Protein AF-A0A967WUL9-F1 (afdb_monomer)

Secondary structure (DSSP, 8-state):
-PPPHHHHHHHHHHHTTT-S-EEEEE--GGG-THHHHHHHHHHTSTTS-EEEEE-S--HHHHHHHHHHHHHHHHTT--HHHH-

Structure (mmCIF, N/CA/C/O backbone):
data_AF-A0A967WUL9-F1
#
_entry.id   AF-A0A967WUL9-F1
#
loop_
_atom_site.group_PDB
_atom_site.id
_atom_site.type_symbol
_atom_site.label_atom_id
_atom_site.label_alt_id
_atom_site.label_comp_id
_atom_site.label_asym_id
_atom_site.label_entity_id
_atom_site.label_seq_id
_atom_site.pdbx_PDB_ins_code
_atom_site.Cartn_x
_atom_site.Cartn_y
_atom_site.Cartn_z
_atom_site.occupancy
_atom_site.B_iso_or_equiv
_atom_site.auth_seq_id
_atom_site.auth_comp_id
_atom_site.auth_asym_id
_atom_site.auth_atom_id
_atom_site.pdbx_PDB_model_num
ATOM 1 N N . SER A 1 1 ? 7.657 10.447 -15.041 1.00 83.19 1 SER A N 1
ATOM 2 C CA . SER A 1 1 ? 7.695 11.064 -13.699 1.00 83.19 1 SER A CA 1
ATOM 3 C C . SER A 1 1 ? 7.125 10.075 -12.698 1.00 83.19 1 SER A C 1
ATOM 5 O O . SER A 1 1 ? 6.374 9.197 -13.105 1.00 83.19 1 SER A O 1
ATOM 7 N N . GLN A 1 2 ? 7.509 10.176 -11.426 1.00 92.50 2 GLN A N 1
ATOM 8 C CA . GLN A 1 2 ? 6.894 9.408 -10.336 1.00 92.50 2 GLN A CA 1
ATOM 9 C C . GLN A 1 2 ? 5.848 10.269 -9.607 1.00 92.50 2 GLN A C 1
ATOM 11 O O . GLN A 1 2 ? 5.987 11.496 -9.644 1.00 92.50 2 GLN A O 1
ATOM 16 N N . PRO A 1 3 ? 4.844 9.668 -8.945 1.00 96.94 3 PRO A N 1
ATOM 17 C CA . PRO A 1 3 ? 3.960 10.391 -8.036 1.00 96.94 3 PRO A CA 1
ATOM 18 C C . PRO A 1 3 ? 4.746 11.029 -6.886 1.00 96.94 3 PRO A C 1
ATOM 20 O O . PRO A 1 3 ? 5.763 10.496 -6.431 1.00 96.94 3 PRO A O 1
ATOM 23 N N . SER A 1 4 ? 4.276 12.183 -6.431 1.00 97.75 4 SER A N 1
ATOM 24 C CA . SER A 1 4 ? 4.885 12.966 -5.362 1.00 97.75 4 SER A CA 1
ATOM 25 C C . SER A 1 4 ? 4.341 12.582 -3.980 1.00 97.75 4 SER A C 1
ATOM 27 O O . SER A 1 4 ? 3.347 11.868 -3.856 1.00 97.75 4 SER A O 1
ATOM 29 N N . VAL A 1 5 ? 4.993 13.063 -2.916 1.00 98.19 5 VAL A N 1
ATOM 30 C CA . VAL A 1 5 ? 4.504 12.875 -1.537 1.00 98.19 5 VAL A CA 1
ATOM 31 C C . VAL A 1 5 ? 3.094 13.471 -1.353 1.00 98.19 5 VAL A C 1
ATOM 33 O O . VAL A 1 5 ? 2.239 12.753 -0.833 1.00 98.19 5 VAL A O 1
ATOM 36 N N . PRO A 1 6 ? 2.790 14.707 -1.819 1.00 98.19 6 PRO A N 1
ATOM 37 C CA . PRO A 1 6 ? 1.429 15.247 -1.773 1.00 98.19 6 PRO A CA 1
ATOM 38 C C . PRO A 1 6 ? 0.377 14.384 -2.480 1.00 98.19 6 PRO A C 1
ATOM 40 O O . PRO A 1 6 ? -0.708 14.213 -1.929 1.00 98.19 6 PRO A O 1
ATOM 43 N N . ASP A 1 7 ? 0.701 13.789 -3.636 1.00 98.44 7 ASP A N 1
ATOM 44 C CA . ASP A 1 7 ? -0.242 12.924 -4.368 1.00 98.44 7 ASP A CA 1
ATOM 45 C C . ASP A 1 7 ? -0.655 11.712 -3.515 1.00 98.44 7 ASP A C 1
ATOM 47 O O . ASP A 1 7 ? -1.835 11.366 -3.417 1.00 98.44 7 ASP A O 1
ATOM 51 N N . PHE A 1 8 ? 0.314 11.078 -2.844 1.00 98.50 8 PHE A N 1
ATOM 52 C CA . PHE A 1 8 ? 0.036 9.973 -1.927 1.00 98.50 8 PHE A CA 1
ATOM 53 C C . PHE A 1 8 ? -0.722 10.429 -0.680 1.00 98.50 8 PHE A C 1
ATOM 55 O O . PHE A 1 8 ? -1.668 9.756 -0.275 1.00 98.50 8 PHE A O 1
ATOM 62 N N . MET A 1 9 ? -0.351 11.566 -0.082 1.00 98.31 9 MET A N 1
ATOM 63 C CA . MET A 1 9 ? -1.057 12.105 1.086 1.00 98.31 9 MET A CA 1
ATOM 64 C C . MET A 1 9 ? -2.533 12.365 0.786 1.00 98.31 9 MET A C 1
ATOM 66 O O . MET A 1 9 ? -3.386 12.032 1.611 1.00 98.31 9 MET A O 1
ATOM 70 N N . GLU A 1 10 ? -2.844 12.928 -0.383 1.00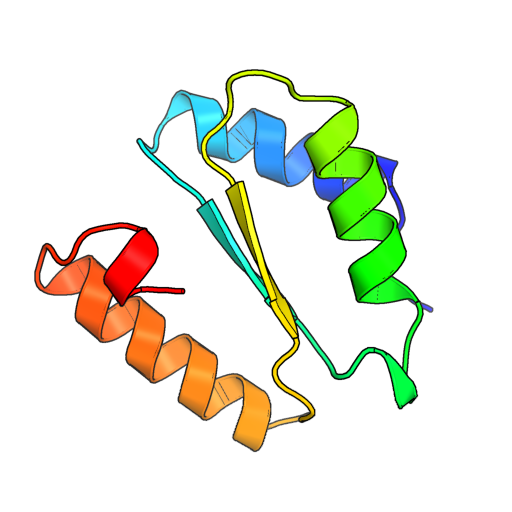 98.25 10 GLU A N 1
ATOM 71 C CA . GLU A 1 10 ? -4.218 13.177 -0.814 1.00 98.25 10 GLU A CA 1
ATOM 72 C C . GLU A 1 10 ? -5.009 11.868 -0.920 1.00 98.25 10 GLU A C 1
ATOM 74 O O . GLU A 1 10 ? -6.085 11.738 -0.328 1.00 98.25 10 GLU A O 1
ATOM 79 N N . VAL A 1 11 ? -4.466 10.872 -1.628 1.00 98.38 11 VAL A N 1
ATOM 80 C CA . VAL A 1 11 ? -5.139 9.582 -1.820 1.00 98.38 11 VAL A CA 1
ATOM 81 C C . VAL A 1 11 ? -5.311 8.844 -0.495 1.00 98.38 11 VAL A C 1
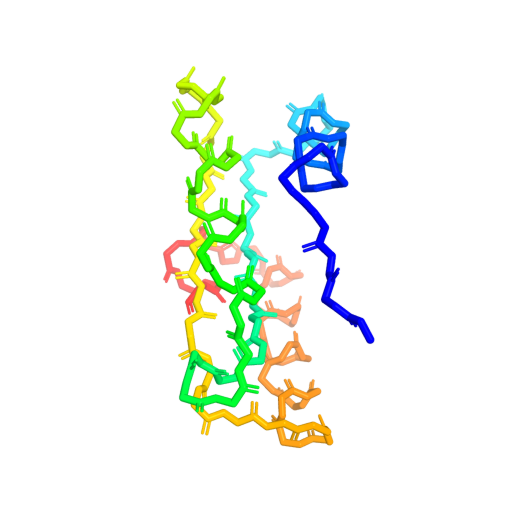ATOM 83 O O . VAL A 1 11 ? -6.416 8.383 -0.211 1.00 98.38 11 VAL A O 1
ATOM 86 N N . PHE A 1 12 ? -4.270 8.768 0.335 1.00 98.50 12 PHE A N 1
ATOM 87 C CA . PHE A 1 12 ? -4.339 8.099 1.633 1.00 98.50 12 PHE A CA 1
ATOM 88 C C . PHE A 1 12 ? -5.340 8.774 2.568 1.00 98.50 12 PHE A C 1
ATOM 90 O O . PHE A 1 12 ? -6.198 8.096 3.122 1.00 98.50 12 PHE A O 1
ATOM 97 N N . SER A 1 13 ? -5.310 10.105 2.676 1.00 97.81 13 SER A N 1
ATOM 98 C CA . SER A 1 13 ? -6.253 10.851 3.522 1.00 97.81 13 SER A CA 1
ATOM 99 C C . SER A 1 13 ? -7.696 10.726 3.039 1.00 97.81 13 SER A C 1
AT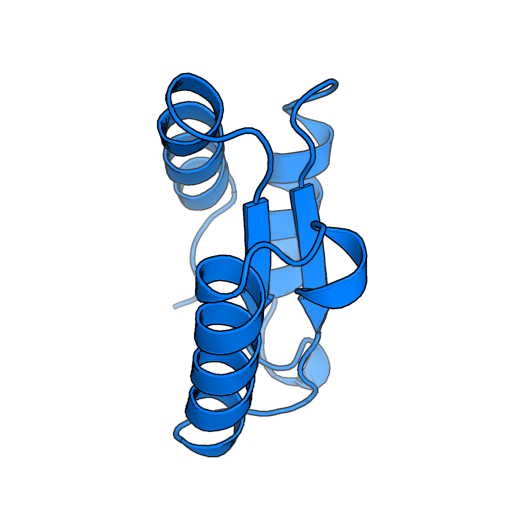OM 101 O O . SER A 1 13 ? -8.625 10.750 3.843 1.00 97.81 13 SER A O 1
ATOM 103 N N . ARG A 1 14 ? -7.906 10.628 1.721 1.00 98.25 14 ARG A N 1
ATOM 104 C CA . ARG A 1 14 ? -9.233 10.419 1.142 1.00 98.25 14 ARG A CA 1
ATOM 105 C C . ARG A 1 14 ? -9.755 9.019 1.449 1.00 98.25 14 ARG A C 1
ATOM 107 O O . ARG A 1 14 ? -10.874 8.909 1.925 1.00 98.25 14 ARG A O 1
ATOM 114 N N . LEU A 1 15 ? -8.954 7.980 1.207 1.00 98.12 15 LEU A N 1
ATOM 115 C CA . LEU A 1 15 ? -9.357 6.590 1.443 1.00 98.12 15 LEU A CA 1
ATOM 116 C C . LEU A 1 15 ? -9.547 6.288 2.937 1.00 98.12 15 LEU A C 1
ATOM 118 O O . LEU A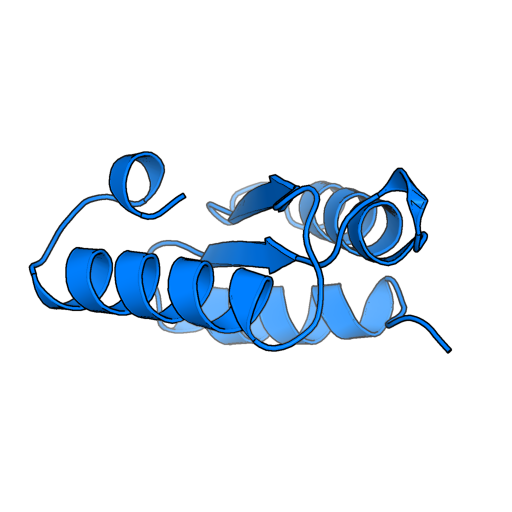 1 15 ? -10.485 5.588 3.295 1.00 98.12 15 LEU A O 1
ATOM 122 N N . ALA A 1 16 ? -8.735 6.880 3.814 1.00 97.50 16 ALA A N 1
ATOM 123 C CA . ALA A 1 16 ? -8.836 6.698 5.264 1.00 97.50 16 ALA A CA 1
ATOM 124 C C . ALA A 1 16 ? -10.183 7.134 5.872 1.00 97.50 16 ALA A C 1
ATOM 126 O O . ALA A 1 16 ? -10.464 6.817 7.023 1.00 97.50 16 ALA A O 1
ATOM 127 N N . LYS A 1 17 ? -11.003 7.896 5.136 1.00 97.56 17 LYS A N 1
ATOM 128 C CA . LYS A 1 17 ? -12.344 8.304 5.583 1.00 97.56 17 LYS A CA 1
ATOM 129 C C . LYS A 1 17 ? -13.376 7.190 5.449 1.00 97.56 17 LYS A C 1
ATOM 131 O O . LYS A 1 17 ? -14.324 7.165 6.226 1.00 97.56 17 LYS A O 1
ATOM 136 N N . ASP A 1 18 ? -13.184 6.313 4.468 1.00 97.50 18 ASP A N 1
ATOM 137 C CA . ASP A 1 18 ? -14.200 5.357 4.023 1.00 97.50 18 ASP A CA 1
ATOM 138 C C . ASP A 1 18 ? -13.760 3.894 4.204 1.00 97.50 18 ASP A C 1
ATOM 140 O O . ASP A 1 18 ? -14.588 2.993 4.086 1.00 97.50 18 ASP A O 1
ATOM 144 N N . TYR A 1 19 ? -12.472 3.646 4.474 1.00 97.06 19 TYR A N 1
ATOM 145 C CA . TYR A 1 19 ? -11.890 2.305 4.545 1.00 97.06 19 TYR A CA 1
ATOM 146 C C . TYR A 1 19 ? -11.037 2.107 5.799 1.00 97.06 19 TYR A C 1
ATOM 148 O O . TYR A 1 19 ? -10.308 3.003 6.222 1.00 97.06 19 TYR A O 1
ATOM 156 N N . ASP A 1 20 ? -11.064 0.882 6.328 1.00 95.38 20 ASP A N 1
ATOM 157 C CA . ASP A 1 20 ? -10.334 0.487 7.541 1.00 95.38 20 ASP A CA 1
ATOM 158 C C . ASP A 1 20 ? -8.818 0.325 7.326 1.00 95.38 20 ASP A C 1
ATOM 160 O O . ASP A 1 20 ? -8.052 0.249 8.286 1.00 95.38 20 ASP A O 1
ATOM 164 N N . GLY A 1 21 ? -8.361 0.259 6.072 1.00 97.12 21 GLY A N 1
ATOM 165 C CA . GLY A 1 21 ? -6.950 0.093 5.741 1.00 97.12 21 GLY A CA 1
ATOM 166 C C . GLY A 1 21 ? -6.641 0.262 4.257 1.00 97.12 21 GLY A C 1
ATOM 167 O O . GLY A 1 21 ? -7.527 0.211 3.403 1.00 97.12 21 GLY A O 1
ATOM 168 N N . ILE A 1 22 ? -5.362 0.484 3.949 1.00 98.56 22 ILE A N 1
ATOM 169 C CA . ILE A 1 22 ? -4.870 0.784 2.601 1.00 98.56 22 ILE A CA 1
ATOM 170 C C . ILE A 1 22 ? -3.649 -0.087 2.298 1.00 98.56 22 ILE A C 1
ATOM 172 O O . ILE A 1 22 ? -2.608 0.064 2.933 1.00 98.56 22 ILE A O 1
ATOM 176 N N . ALA A 1 23 ? -3.742 -0.945 1.282 1.00 98.44 23 ALA A N 1
ATOM 177 C CA . ALA A 1 23 ? -2.590 -1.643 0.711 1.00 98.44 23 ALA A CA 1
ATOM 178 C C . ALA A 1 23 ? -2.083 -0.884 -0.529 1.00 98.44 23 ALA A C 1
ATOM 180 O O . ALA A 1 23 ? -2.713 -0.885 -1.589 1.00 98.44 23 ALA A O 1
ATOM 181 N N . ALA A 1 24 ? -0.942 -0.210 -0.399 1.00 98.25 24 ALA A N 1
ATOM 182 C CA . ALA A 1 24 ? -0.267 0.500 -1.477 1.00 98.25 24 ALA A CA 1
ATOM 183 C C . ALA A 1 24 ? 0.751 -0.426 -2.164 1.00 98.25 24 ALA A C 1
ATOM 185 O O . ALA A 1 24 ? 1.914 -0.506 -1.769 1.00 98.25 24 ALA A O 1
ATOM 186 N N . ILE A 1 25 ? 0.295 -1.124 -3.206 1.00 98.25 25 ILE A N 1
ATOM 187 C CA . ILE A 1 25 ? 1.081 -2.093 -3.983 1.00 98.25 25 ILE A CA 1
ATOM 188 C C . ILE A 1 25 ? 1.734 -1.379 -5.166 1.00 98.25 25 ILE A C 1
ATOM 190 O O . ILE A 1 25 ? 1.048 -0.955 -6.099 1.00 98.25 25 ILE A O 1
ATOM 194 N N . LEU A 1 26 ? 3.054 -1.205 -5.115 1.00 98.06 26 LEU A N 1
ATOM 195 C CA . LEU A 1 26 ? 3.763 -0.263 -5.979 1.00 98.06 26 LEU A CA 1
ATOM 196 C C . LEU A 1 26 ? 4.861 -0.928 -6.814 1.00 98.06 26 LEU A C 1
ATOM 198 O O . LEU A 1 26 ? 5.335 -2.031 -6.538 1.00 98.06 26 LEU A O 1
ATOM 202 N N . VAL A 1 27 ? 5.239 -0.219 -7.877 1.00 97.25 27 VAL A N 1
ATOM 203 C CA . VAL A 1 27 ? 6.347 -0.562 -8.775 1.00 97.25 27 VAL A CA 1
ATOM 204 C C . VAL A 1 27 ? 7.655 -0.757 -8.000 1.00 97.25 27 VAL A C 1
ATOM 206 O O . VAL A 1 27 ? 7.846 -0.116 -6.967 1.00 97.25 27 VAL A O 1
ATOM 209 N N . SER A 1 28 ? 8.545 -1.606 -8.525 1.00 96.12 28 SER A N 1
ATOM 210 C CA . SER A 1 28 ? 9.852 -1.890 -7.918 1.00 96.12 28 SER A CA 1
ATOM 211 C C . SER A 1 28 ? 10.612 -0.634 -7.480 1.00 96.12 28 SER A C 1
ATOM 213 O O . SER A 1 28 ? 10.768 0.301 -8.275 1.00 96.12 28 SER A O 1
ATOM 215 N N . ASP A 1 29 ? 11.138 -0.652 -6.251 1.00 95.06 29 ASP A N 1
ATOM 216 C CA . ASP A 1 29 ? 11.957 0.451 -5.721 1.00 95.06 29 ASP A CA 1
ATOM 217 C C . ASP A 1 29 ? 13.268 0.644 -6.508 1.00 95.06 29 ASP A C 1
ATOM 219 O O . ASP A 1 29 ? 13.686 1.781 -6.733 1.00 95.06 29 ASP A O 1
ATOM 223 N N . GLU A 1 30 ? 13.825 -0.441 -7.062 1.00 94.56 30 GLU A N 1
ATOM 224 C CA . GLU A 1 30 ? 15.052 -0.411 -7.871 1.00 94.56 30 GLU A CA 1
ATOM 225 C C . GLU A 1 30 ? 14.885 0.403 -9.165 1.00 94.56 30 GLU A C 1
ATOM 227 O O . GLU A 1 30 ? 15.861 0.848 -9.770 1.00 94.56 30 GLU A O 1
ATOM 232 N N . LEU A 1 31 ? 13.638 0.604 -9.604 1.00 92.81 31 LEU A N 1
ATOM 233 C CA . LEU A 1 31 ? 13.297 1.271 -10.859 1.00 92.81 31 LEU A CA 1
ATOM 234 C C . LEU A 1 31 ? 12.692 2.664 -10.654 1.00 92.81 31 LEU A C 1
ATOM 236 O O . LEU A 1 31 ? 12.604 3.441 -11.608 1.00 92.81 31 LEU A O 1
ATOM 240 N N . SER A 1 32 ? 12.220 2.989 -9.447 1.00 94.31 32 SER A N 1
ATOM 241 C CA . SER A 1 32 ? 11.482 4.226 -9.196 1.00 94.31 32 SER A CA 1
ATOM 242 C C . SER A 1 32 ? 11.477 4.633 -7.726 1.00 94.31 32 SER A C 1
ATOM 244 O O . SER A 1 32 ? 11.169 3.840 -6.843 1.00 94.31 32 SER A O 1
ATOM 246 N N . GLY A 1 33 ? 11.623 5.935 -7.463 1.00 95.06 33 GLY A N 1
ATOM 247 C CA . GLY A 1 33 ? 11.442 6.502 -6.125 1.00 95.06 33 GLY A CA 1
ATOM 248 C C . GLY A 1 33 ? 9.983 6.573 -5.651 1.00 95.06 33 GLY A C 1
ATOM 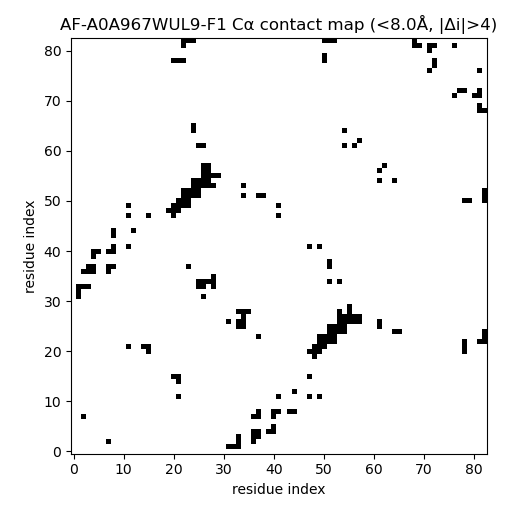249 O O . GLY A 1 33 ? 9.731 7.156 -4.596 1.00 95.06 33 GLY A O 1
ATOM 250 N N . THR A 1 34 ? 9.020 6.024 -6.404 1.00 97.31 34 THR A N 1
ATOM 251 C CA . THR A 1 34 ? 7.581 6.020 -6.063 1.00 97.31 34 THR A CA 1
ATOM 252 C C . THR A 1 34 ? 7.335 5.472 -4.654 1.00 97.31 34 THR A C 1
ATOM 254 O O . THR A 1 34 ? 6.553 6.038 -3.891 1.00 97.31 34 THR A O 1
ATOM 257 N N . LEU A 1 35 ? 8.052 4.409 -4.279 1.00 97.19 35 LEU A N 1
ATOM 258 C CA . LEU A 1 35 ? 7.926 3.772 -2.969 1.00 97.19 35 LEU A CA 1
ATOM 259 C C . LEU A 1 35 ? 8.383 4.686 -1.825 1.00 97.19 35 LEU A C 1
ATOM 261 O O . LEU A 1 35 ? 7.758 4.724 -0.766 1.00 97.19 35 LEU A O 1
ATOM 265 N N . ASN A 1 36 ? 9.441 5.469 -2.055 1.00 97.12 36 ASN A N 1
ATOM 266 C CA . ASN A 1 36 ? 9.928 6.443 -1.085 1.00 97.12 36 ASN A CA 1
ATOM 267 C C . ASN A 1 36 ? 8.901 7.561 -0.856 1.00 97.12 36 ASN A C 1
ATOM 269 O O . ASN A 1 36 ? 8.603 7.901 0.286 1.00 97.12 36 ASN A O 1
ATOM 273 N N . SER A 1 37 ? 8.296 8.080 -1.931 1.00 98.25 37 SER A N 1
ATOM 274 C CA . SER A 1 37 ? 7.239 9.090 -1.819 1.00 98.25 37 SER A CA 1
ATOM 275 C C . SER A 1 37 ? 6.025 8.577 -1.033 1.00 98.25 37 SER A C 1
ATOM 277 O O . SER A 1 37 ? 5.502 9.296 -0.183 1.00 98.25 37 SER A O 1
ATOM 279 N N . ALA A 1 38 ? 5.624 7.319 -1.246 1.00 98.31 38 ALA A N 1
ATOM 280 C CA . ALA A 1 38 ? 4.553 6.687 -0.478 1.00 98.31 38 ALA A CA 1
ATOM 281 C C . ALA A 1 38 ? 4.910 6.518 1.010 1.00 98.31 38 ALA A C 1
ATOM 283 O O . ALA A 1 38 ? 4.079 6.799 1.873 1.00 98.31 38 ALA A O 1
ATOM 284 N N . ARG A 1 39 ? 6.147 6.098 1.329 1.00 97.81 39 ARG A N 1
ATOM 285 C CA . ARG A 1 39 ? 6.619 5.937 2.720 1.00 97.81 39 ARG A CA 1
ATOM 286 C C . ARG A 1 39 ? 6.594 7.261 3.483 1.00 97.81 39 ARG A C 1
ATOM 288 O O . ARG A 1 39 ? 6.022 7.316 4.566 1.00 97.81 39 ARG A O 1
ATOM 295 N N . MET A 1 40 ? 7.102 8.334 2.879 1.00 98.00 40 MET A N 1
ATOM 296 C CA . MET A 1 40 ? 7.068 9.675 3.477 1.00 98.00 40 MET A CA 1
ATOM 297 C C . MET A 1 40 ? 5.631 10.178 3.709 1.00 98.00 40 MET A C 1
ATOM 299 O O . MET A 1 40 ? 5.338 10.812 4.724 1.00 98.00 40 MET A O 1
ATOM 303 N N . ALA A 1 41 ? 4.708 9.877 2.788 1.00 98.25 41 ALA A N 1
ATOM 304 C CA . ALA A 1 41 ? 3.295 10.208 2.964 1.00 98.25 41 ALA A CA 1
ATOM 305 C C . ALA A 1 41 ? 2.656 9.417 4.120 1.00 98.25 41 ALA A C 1
ATOM 307 O O . ALA A 1 41 ? 1.925 10.001 4.918 1.00 98.25 41 ALA A O 1
ATOM 308 N N . LYS A 1 42 ? 2.966 8.116 4.250 1.00 98.19 42 LYS A N 1
ATOM 309 C CA . LYS A 1 42 ? 2.531 7.276 5.383 1.00 98.19 42 LYS A CA 1
ATOM 310 C C . LYS A 1 42 ? 3.027 7.834 6.721 1.00 98.19 42 LYS A C 1
ATOM 312 O O . LYS A 1 42 ? 2.244 7.921 7.660 1.00 98.19 42 LYS A O 1
ATOM 317 N N . GLU A 1 43 ? 4.289 8.252 6.807 1.00 97.62 43 GLU A N 1
ATOM 318 C CA . GLU A 1 43 ? 4.859 8.867 8.021 1.00 97.62 43 GLU A CA 1
ATOM 319 C C . GLU A 1 43 ? 4.129 10.154 8.435 1.00 97.62 43 GLU A C 1
ATOM 321 O O . GLU A 1 43 ? 4.027 10.459 9.622 1.00 97.62 43 GLU A O 1
ATOM 326 N N . SER A 1 44 ? 3.569 10.880 7.464 1.00 96.31 44 SER A N 1
ATOM 327 C CA . SER A 1 44 ? 2.799 12.110 7.692 1.00 96.31 44 SER A CA 1
ATOM 328 C C . SER A 1 44 ? 1.351 11.862 8.139 1.00 96.31 44 SER A C 1
ATOM 330 O O . SER A 1 44 ? 0.650 12.814 8.481 1.00 96.31 44 SER A O 1
ATOM 332 N N . LEU A 1 45 ? 0.888 10.607 8.141 1.00 96.00 45 LEU A N 1
ATOM 333 C CA . LEU A 1 45 ? -0.479 10.206 8.490 1.00 96.00 45 LEU A CA 1
ATOM 334 C C . LEU A 1 45 ? -0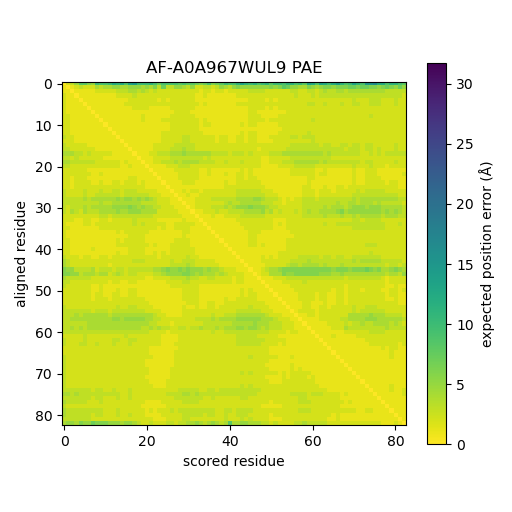.483 9.166 9.627 1.00 96.00 45 LEU A C 1
ATOM 336 O O . LEU A 1 45 ? -0.972 8.044 9.447 1.00 96.00 45 LEU A O 1
ATOM 340 N N . PRO A 1 46 ? 0.056 9.512 10.814 1.00 90.12 46 PRO A N 1
ATOM 341 C CA . PRO A 1 46 ? 0.079 8.596 11.945 1.00 90.12 46 PRO A CA 1
ATOM 342 C C . PRO A 1 46 ? -1.355 8.228 12.351 1.00 90.12 46 PRO A C 1
ATOM 344 O O . PRO A 1 46 ? -2.170 9.097 12.649 1.00 90.12 46 PRO A O 1
ATOM 347 N N . GLY A 1 47 ? -1.661 6.930 12.354 1.00 91.94 47 GLY A N 1
ATOM 348 C CA . GLY A 1 47 ? -2.981 6.395 12.706 1.00 91.94 47 GLY A CA 1
ATOM 349 C C . GLY A 1 47 ? -3.811 5.890 11.525 1.00 91.94 47 GLY A C 1
ATOM 350 O O . GLY A 1 47 ? -4.804 5.210 11.759 1.00 91.94 47 GLY A O 1
ATOM 351 N N . VAL A 1 48 ? -3.397 6.144 10.278 1.00 96.88 48 VAL A N 1
ATOM 352 C CA . VAL A 1 48 ? -4.003 5.488 9.110 1.00 96.88 48 VAL A CA 1
ATOM 353 C C . VAL A 1 48 ? -3.322 4.128 8.888 1.00 96.88 48 VAL A C 1
ATOM 355 O O . VAL A 1 48 ? -2.098 4.096 8.717 1.00 96.88 48 VAL A O 1
ATOM 358 N N . PRO A 1 49 ? -4.059 3.000 8.869 1.00 97.44 49 PRO A N 1
ATOM 359 C CA . PRO A 1 49 ? -3.481 1.687 8.586 1.00 97.44 49 PRO A CA 1
ATOM 360 C C . PRO A 1 49 ? -3.083 1.580 7.108 1.00 97.44 49 PRO A C 1
ATOM 362 O O . PRO A 1 49 ? -3.913 1.317 6.240 1.00 97.44 49 PRO A O 1
ATOM 365 N N . ILE A 1 50 ? -1.809 1.833 6.808 1.00 98.44 50 ILE A N 1
ATOM 366 C CA . ILE A 1 50 ? -1.261 1.814 5.444 1.00 98.44 50 ILE A CA 1
ATOM 367 C C . ILE A 1 50 ? -0.143 0.781 5.379 1.00 98.44 50 ILE A C 1
ATOM 369 O O . ILE A 1 50 ? 0.870 0.943 6.058 1.00 98.44 50 ILE A O 1
ATOM 373 N N . GLU A 1 51 ? -0.263 -0.219 4.514 1.00 98.19 51 GLU A N 1
ATOM 374 C CA . GLU A 1 51 ? 0.827 -1.134 4.170 1.00 98.19 51 GLU A CA 1
ATOM 375 C C . GLU A 1 51 ? 1.390 -0.789 2.793 1.00 98.19 51 GLU A C 1
ATOM 377 O O . GLU A 1 51 ? 0.642 -0.573 1.842 1.00 98.19 51 GLU A O 1
ATOM 382 N N . ILE A 1 52 ? 2.716 -0.687 2.688 1.00 98.12 52 ILE A N 1
ATOM 383 C CA . ILE A 1 52 ? 3.402 -0.346 1.435 1.00 98.12 52 ILE A CA 1
ATOM 384 C C . ILE A 1 52 ? 4.175 -1.569 0.973 1.00 98.12 52 ILE A C 1
ATOM 386 O O . ILE A 1 52 ? 5.099 -2.013 1.654 1.00 98.12 52 ILE A O 1
ATOM 390 N N . VAL A 1 53 ? 3.830 -2.056 -0.215 1.00 98.12 53 VAL A N 1
ATOM 391 C CA . VAL A 1 53 ? 4.381 -3.283 -0.785 1.00 98.12 53 VAL A CA 1
ATOM 392 C C . VAL A 1 53 ? 5.259 -2.933 -1.978 1.00 98.12 53 VAL A C 1
ATOM 394 O O . VAL A 1 53 ? 4.791 -2.373 -2.973 1.00 98.12 53 VAL A O 1
ATOM 397 N N . ASP A 1 54 ? 6.541 -3.284 -1.880 1.00 97.81 54 ASP A N 1
ATOM 398 C CA . ASP A 1 54 ? 7.445 -3.331 -3.027 1.00 97.81 54 ASP A CA 1
ATOM 399 C C . ASP A 1 54 ? 7.219 -4.631 -3.792 1.00 97.81 54 ASP A C 1
ATOM 401 O O . ASP A 1 54 ? 7.565 -5.716 -3.325 1.00 97.81 54 ASP A O 1
ATOM 405 N N . THR A 1 55 ? 6.641 -4.524 -4.987 1.00 97.31 55 THR A N 1
ATOM 406 C CA . THR A 1 55 ? 6.369 -5.707 -5.809 1.00 97.31 55 THR A CA 1
ATOM 407 C C . THR A 1 55 ? 7.597 -6.287 -6.491 1.00 97.31 55 THR A C 1
ATOM 409 O O . THR A 1 55 ? 7.497 -7.378 -7.055 1.00 97.31 55 THR A O 1
ATOM 412 N 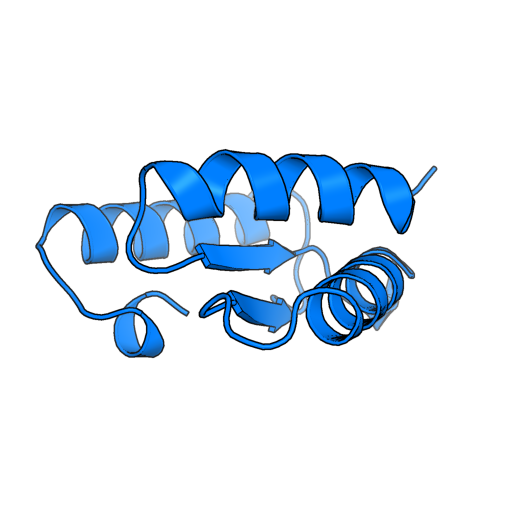N . ARG A 1 56 ? 8.728 -5.561 -6.513 1.00 97.12 56 ARG A N 1
ATOM 413 C CA . ARG A 1 56 ? 9.917 -5.911 -7.313 1.00 97.12 56 ARG A CA 1
ATOM 414 C C . ARG A 1 56 ? 9.581 -6.214 -8.778 1.00 97.12 56 ARG A C 1
ATOM 416 O O . ARG A 1 56 ? 10.186 -7.066 -9.421 1.00 97.12 56 ARG A O 1
ATOM 423 N N . SER A 1 57 ? 8.551 -5.539 -9.282 1.00 96.31 57 SER A N 1
ATOM 424 C CA . SER A 1 57 ? 7.901 -5.839 -10.549 1.00 96.31 57 SER A CA 1
ATOM 425 C C . SER A 1 57 ? 7.336 -4.568 -11.193 1.00 96.31 57 SER A C 1
ATOM 427 O O . SER A 1 57 ? 7.242 -3.511 -10.561 1.00 96.31 57 SER A O 1
ATOM 429 N N . VAL A 1 58 ? 6.977 -4.662 -12.478 1.00 95.69 58 VAL A N 1
ATOM 430 C CA . VAL A 1 58 ? 6.401 -3.579 -13.290 1.00 95.69 58 VAL A CA 1
ATOM 431 C C . VAL A 1 58 ? 5.332 -4.111 -14.252 1.00 95.69 58 VAL A C 1
ATOM 433 O O . VAL A 1 58 ? 5.190 -5.319 -14.449 1.00 95.69 58 VAL A O 1
ATOM 436 N N . SER A 1 59 ? 4.603 -3.202 -14.911 1.00 94.75 59 SER A N 1
ATOM 437 C CA . SER A 1 59 ? 3.636 -3.532 -15.971 1.00 94.75 59 SER A CA 1
ATOM 438 C C . SER A 1 59 ? 2.602 -4.582 -15.514 1.00 94.75 59 SER A C 1
ATOM 440 O O . SER A 1 59 ? 2.089 -4.512 -14.397 1.00 94.75 59 SER A O 1
ATOM 442 N N . MET A 1 60 ? 2.269 -5.561 -16.354 1.00 96.75 60 MET A N 1
ATOM 443 C CA . MET A 1 60 ? 1.231 -6.550 -16.055 1.00 96.75 60 MET A CA 1
ATOM 444 C C . MET A 1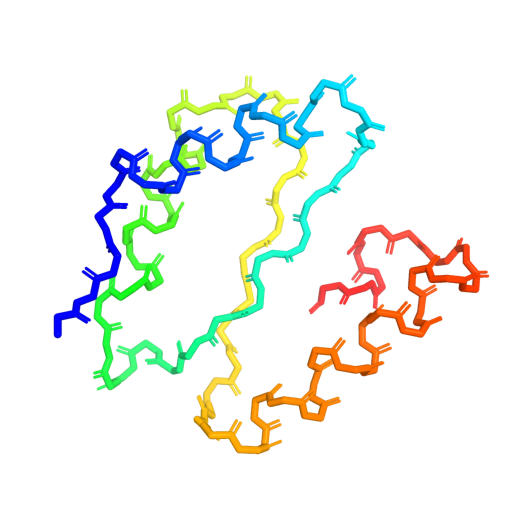 60 ? 1.579 -7.506 -14.916 1.00 96.75 60 MET A C 1
ATOM 446 O O . MET A 1 60 ? 0.667 -8.007 -14.264 1.00 96.75 60 MET A O 1
ATOM 450 N N . GLN A 1 61 ? 2.860 -7.742 -14.627 1.00 97.12 61 GLN A N 1
ATOM 451 C CA . GLN A 1 61 ? 3.232 -8.581 -13.489 1.00 97.12 61 GLN A CA 1
ATOM 452 C C . GLN A 1 61 ? 2.850 -7.899 -12.165 1.00 97.12 61 GLN A C 1
ATOM 454 O O . GLN A 1 61 ? 2.255 -8.542 -11.305 1.00 97.12 61 GLN A O 1
ATOM 459 N N . LEU A 1 62 ? 3.091 -6.589 -12.037 1.00 97.69 62 LEU A N 1
ATOM 460 C CA . LEU A 1 62 ? 2.529 -5.769 -10.955 1.00 97.69 62 LEU A CA 1
ATOM 461 C C . LEU A 1 62 ? 0.989 -5.825 -10.965 1.00 97.69 62 LEU A C 1
ATOM 463 O O . LEU A 1 62 ? 0.370 -6.041 -9.926 1.00 97.69 62 LEU A O 1
ATOM 467 N N . GLY A 1 63 ? 0.365 -5.715 -12.141 1.00 98.06 63 GLY A N 1
ATOM 468 C CA . GLY A 1 63 ? -1.092 -5.818 -12.284 1.00 98.06 63 GLY A CA 1
ATOM 469 C C . GLY A 1 63 ? -1.683 -7.121 -11.726 1.00 98.06 63 GLY A C 1
ATOM 470 O O . GLY A 1 63 ? -2.701 -7.087 -11.038 1.00 98.06 63 GLY A O 1
ATOM 471 N N . PHE A 1 64 ? -1.039 -8.270 -11.953 1.00 98.38 64 PHE A N 1
ATOM 472 C CA . PHE A 1 64 ? -1.499 -9.549 -11.400 1.00 98.38 64 PHE A CA 1
ATOM 473 C C . PHE A 1 64 ? -1.428 -9.606 -9.872 1.00 98.38 64 PHE A C 1
ATOM 475 O O . PHE A 1 64 ? -2.328 -10.184 -9.259 1.00 98.38 64 PHE A O 1
ATOM 482 N N . ILE A 1 65 ? -0.415 -8.980 -9.267 1.00 98.38 65 ILE A N 1
ATOM 483 C CA . ILE A 1 65 ? -0.290 -8.864 -7.808 1.00 98.38 65 ILE A CA 1
ATOM 484 C C . ILE A 1 65 ? -1.454 -8.031 -7.258 1.00 98.38 65 ILE A C 1
ATOM 486 O O . ILE A 1 65 ? -2.171 -8.489 -6.371 1.00 98.38 65 ILE A O 1
ATOM 490 N N . VAL A 1 66 ? -1.728 -6.868 -7.860 1.00 98.31 66 VAL A N 1
ATOM 491 C CA . VAL A 1 66 ? -2.861 -6.007 -7.470 1.00 98.31 66 VAL A CA 1
ATOM 492 C C . VAL A 1 66 ? -4.198 -6.744 -7.599 1.00 98.31 66 VAL A C 1
ATOM 494 O O . VAL A 1 66 ? -5.039 -6.660 -6.708 1.00 98.31 66 VAL A O 1
ATOM 497 N N . LEU A 1 67 ? -4.403 -7.516 -8.673 1.00 98.62 67 LEU A N 1
ATOM 498 C CA . LEU A 1 67 ? -5.623 -8.311 -8.851 1.00 98.62 67 LEU A CA 1
ATOM 499 C C . LEU A 1 67 ? -5.772 -9.418 -7.797 1.00 98.62 67 LEU A C 1
ATOM 501 O O . LEU A 1 67 ? -6.896 -9.744 -7.416 1.00 98.62 67 LEU A O 1
ATOM 505 N N . 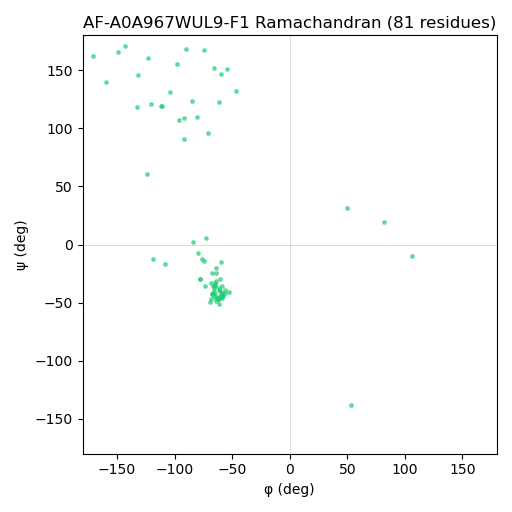ALA A 1 68 ? -4.671 -10.025 -7.348 1.00 98.50 68 ALA A N 1
ATOM 506 C CA . ALA A 1 68 ? -4.700 -11.020 -6.280 1.00 98.50 68 ALA A CA 1
ATOM 507 C C . ALA A 1 68 ? -5.069 -10.379 -4.934 1.00 98.50 68 ALA A C 1
ATOM 509 O O . ALA A 1 68 ? -5.995 -10.857 -4.280 1.00 98.50 68 ALA A O 1
ATOM 510 N N . ALA A 1 69 ? -4.436 -9.256 -4.591 1.00 98.44 69 ALA A N 1
ATOM 511 C CA . ALA A 1 69 ? -4.746 -8.480 -3.393 1.00 98.44 69 ALA A CA 1
ATOM 512 C C . ALA A 1 69 ? -6.205 -7.993 -3.378 1.00 98.44 69 ALA A C 1
ATOM 514 O O . ALA A 1 69 ? -6.914 -8.169 -2.390 1.00 98.44 69 ALA A O 1
ATOM 515 N N . ALA A 1 70 ? -6.704 -7.476 -4.506 1.00 98.38 70 ALA A N 1
ATOM 516 C CA . ALA A 1 70 ? -8.095 -7.042 -4.634 1.00 98.38 70 ALA A CA 1
ATOM 517 C C . ALA A 1 70 ? -9.092 -8.195 -4.425 1.00 98.38 70 ALA A C 1
ATOM 519 O O . ALA A 1 70 ? -10.125 -8.008 -3.785 1.00 98.38 70 ALA A O 1
ATOM 520 N N . ARG A 1 71 ? -8.783 -9.401 -4.927 1.00 98.75 71 ARG A N 1
ATOM 521 C CA . ARG A 1 71 ? -9.603 -10.596 -4.672 1.00 98.75 71 ARG A CA 1
ATOM 522 C C . ARG A 1 71 ? -9.578 -11.011 -3.202 1.00 98.75 71 ARG A C 1
ATOM 524 O O . ARG A 1 71 ? -10.626 -11.384 -2.687 1.00 98.75 71 ARG A O 1
ATOM 531 N N . ALA A 1 72 ? -8.424 -10.939 -2.538 1.00 98.50 72 ALA A N 1
ATOM 532 C CA . ALA A 1 72 ? -8.314 -11.232 -1.110 1.00 98.50 72 ALA A CA 1
ATOM 533 C C . ALA A 1 72 ? -9.139 -10.238 -0.272 1.00 98.50 72 ALA A C 1
ATOM 535 O O . ALA A 1 72 ? -9.941 -10.660 0.559 1.00 98.50 72 ALA A O 1
ATOM 536 N N . ALA A 1 73 ? -9.037 -8.939 -0.568 1.00 98.19 73 ALA A N 1
ATOM 537 C CA . ALA A 1 73 ? -9.832 -7.902 0.089 1.00 98.19 73 ALA A CA 1
ATOM 538 C C . ALA A 1 73 ? -11.341 -8.118 -0.126 1.00 98.19 73 ALA A C 1
ATOM 540 O O . ALA A 1 73 ? -12.119 -8.083 0.823 1.00 98.19 73 ALA A O 1
ATOM 541 N N . ALA A 1 74 ? -11.761 -8.431 -1.359 1.00 98.12 74 ALA A N 1
ATOM 542 C CA . ALA A 1 74 ? -13.159 -8.735 -1.674 1.00 98.12 74 ALA A CA 1
ATOM 543 C C . ALA A 1 74 ? -13.681 -10.008 -0.978 1.00 98.12 74 ALA A C 1
ATOM 545 O O . ALA A 1 74 ? -14.884 -10.136 -0.759 1.00 98.12 74 ALA A O 1
ATOM 546 N N . ALA A 1 75 ? -12.791 -10.938 -0.621 1.00 98.38 75 ALA A N 1
ATOM 547 C CA . ALA A 1 75 ? -13.113 -12.129 0.160 1.00 98.38 75 ALA A CA 1
ATOM 548 C C . ALA A 1 75 ? -13.136 -11.877 1.683 1.00 98.38 75 ALA A C 1
ATOM 550 O O . ALA A 1 75 ? -13.369 -12.815 2.444 1.00 98.38 75 ALA A O 1
ATOM 551 N N . GLY A 1 76 ? -12.909 -10.637 2.133 1.00 97.62 76 GLY A N 1
ATOM 552 C CA . GLY A 1 76 ? -12.913 -10.262 3.549 1.00 97.62 76 GLY A CA 1
ATOM 553 C C . GLY A 1 76 ? -11.608 -10.568 4.287 1.00 97.62 76 GLY A C 1
ATOM 554 O O . GLY A 1 76 ? -11.620 -10.656 5.513 1.00 97.62 76 GLY A O 1
ATOM 555 N N . ALA A 1 77 ? -10.500 -10.761 3.564 1.00 98.31 77 ALA A N 1
ATOM 556 C CA . ALA A 1 77 ? -9.187 -10.903 4.184 1.00 98.31 77 ALA A CA 1
ATOM 557 C C . ALA A 1 77 ? -8.752 -9.598 4.874 1.00 98.31 77 ALA A C 1
ATOM 559 O O . ALA A 1 77 ? -9.142 -8.503 4.465 1.00 98.31 77 ALA A O 1
ATOM 560 N N . ASP A 1 78 ? -7.925 -9.724 5.911 1.00 98.00 78 ASP A N 1
ATOM 561 C CA . ASP A 1 78 ? -7.369 -8.575 6.621 1.00 98.00 78 ASP A CA 1
ATOM 562 C C . ASP A 1 78 ? -6.254 -7.872 5.826 1.00 98.00 78 ASP A C 1
ATOM 564 O O . ASP A 1 78 ? -5.737 -8.382 4.829 1.00 98.00 78 ASP A O 1
ATOM 568 N N . LEU A 1 79 ? -5.871 -6.673 6.281 1.00 97.81 79 LEU A N 1
ATOM 569 C CA . LEU A 1 79 ? -4.872 -5.845 5.602 1.00 97.81 79 LEU A CA 1
ATOM 570 C C . LEU A 1 79 ? -3.514 -6.552 5.461 1.00 97.81 79 LEU A C 1
ATOM 572 O O . LEU A 1 79 ? -2.859 -6.384 4.437 1.00 97.81 79 LEU A O 1
ATOM 576 N N . GLN A 1 80 ? -3.110 -7.352 6.453 1.00 97.19 80 GLN A N 1
ATOM 577 C CA . GLN A 1 80 ? -1.847 -8.094 6.407 1.00 97.19 80 GLN A CA 1
ATOM 578 C C . GLN A 1 80 ? -1.853 -9.210 5.363 1.00 97.19 80 GLN A C 1
ATOM 580 O O . GLN A 1 80 ? -0.815 -9.494 4.786 1.00 97.19 80 GLN A O 1
ATOM 585 N N . THR A 1 81 ? -2.999 -9.845 5.123 1.00 97.44 81 THR A N 1
ATOM 586 C CA . THR A 1 81 ? -3.138 -10.878 4.088 1.00 97.44 81 THR A CA 1
ATOM 587 C C . THR A 1 81 ? -3.249 -10.268 2.689 1.00 97.44 81 THR A C 1
ATOM 589 O O . THR A 1 81 ? -2.879 -10.900 1.700 1.00 97.44 81 THR A O 1
ATOM 592 N N . VAL A 1 82 ? -3.809 -9.059 2.586 1.00 98.00 82 VAL A N 1
ATOM 593 C CA . VAL A 1 82 ? -3.951 -8.327 1.318 1.00 98.00 82 VAL A CA 1
ATOM 594 C C . VAL A 1 82 ? -2.613 -7.756 0.833 1.00 98.00 82 VAL A C 1
ATOM 596 O O . VAL A 1 82 ? -2.406 -7.689 -0.381 1.00 98.00 82 VAL A O 1
ATOM 599 N N . ALA A 1 83 ? -1.753 -7.318 1.756 1.00 94.31 83 ALA A N 1
ATOM 600 C CA . ALA A 1 83 ? -0.444 -6.722 1.482 1.00 94.31 83 ALA A CA 1
ATOM 601 C C . ALA A 1 83 ? 0.647 -7.782 1.250 1.00 94.31 83 ALA A C 1
ATOM 603 O O . ALA A 1 83 ? 1.422 -7.611 0.280 1.00 94.31 83 ALA A O 1
#

Foldseek 3Di:
DADALVNLLVVLVVVLVPDQAEEAQDEAVVVDCNQVSNVSSVVVDPPHHYHYDHPPDDDVSSVVLQVVLVVCVVVVHDPVVSD

Radius of gyration: 12.45 Å; Cα contacts (8 Å, |Δi|>4): 113; chains: 1; bounding box: 29×27×29 Å

Nearest PDB structures (foldseek):
  7scl-assembly2_B  TM=9.468E-01  e=7.445E-05  Staphylococcus aureus
  6alw-assembly2_B  TM=9.409E-01  e=1.276E-04  Staphylococcus aureus
  7sg3-assembly1_A  TM=9.314E-01  e=1.787E-04  Staphylococcus aureus
  5woo-assembly1_A  TM=9.368E-01  e=2.187E-04  Staphylococcus aureus
  7scl-assembly1_A  TM=9.002E-01  e=1.562E-04  Staphylococcus aureus

Mean predicted aligned error: 2.13 Å

pLDDT: mean 97.08, std 2.24, range [83.19, 98.75]

Solvent-accessible surface area (backbone atoms only — not comparable to full-atom values): 4776 Å² total; per-residue (Å²): 137,71,69,48,39,67,58,38,37,52,51,51,60,57,48,58,74,81,42,91,56,42,69,48,79,37,54,18,59,96,80,34,69,41,52,57,24,44,52,57,22,50,71,73,40,83,87,60,53,67,45,78,32,74,60,75,31,56,72,68,65,37,49,54,52,53,53,50,26,52,52,36,45,73,71,69,48,54,69,78,78,35,84

Sequence (83 aa):
SQPSVPDFMEVFSRLAKDYDGIAAILVSDELSGTLNSARMAKESLPGVPIEIVDTRSVSMQLGFIVLAAARAAAAGADLQTVA